Protein AF-X0XFW9-F1 (afdb_monomer_lite)

Secondary structure (DSSP, 8-state):
---S-EEEEEEE---EEETTEEE--EEEEEEE-HHHHHHHHHHHHHSSS-------EEEES-SSSTT-EEEE-

Sequence (73 aa):
MENGVKVQRSKVLESEEMGTYKRINVQVLFEGSITAFNEIVFALKSHQKYFFIPEIEIRVTNRRNPTTIRTTI

Organism: NCBI:txid412755

Radius of gyration: 14.08 Å; chains: 1; bounding box: 39×19×34 Å

InterPro domains:
  IPR034756 Type II secretion system (T2SS), protein M subtype b [PF10741] (3-65)

pLDDT: mean 83.73, std 9.9, range [38.62, 93.38]

Structure (mmCIF, N/CA/C/O backbone):
data_AF-X0XFW9-F1
#
_entry.id   AF-X0XFW9-F1
#
loop_
_atom_site.group_PDB
_atom_site.id
_atom_site.type_symbol
_atom_site.label_atom_id
_atom_site.label_alt_id
_atom_site.label_comp_id
_atom_site.label_asym_id
_atom_site.label_entity_id
_atom_site.label_seq_id
_atom_site.pdbx_PDB_ins_code
_atom_site.Cartn_x
_atom_site.Cartn_y
_atom_site.Cartn_z
_atom_site.occupancy
_atom_site.B_iso_or_equiv
_atom_site.auth_seq_id
_atom_site.auth_comp_id
_atom_site.auth_asym_id
_atom_site.auth_atom_id
_atom_site.pdbx_PDB_model_num
ATOM 1 N N . MET A 1 1 ? -6.316 -11.167 -14.159 1.00 38.62 1 MET A N 1
ATOM 2 C CA . MET A 1 1 ? -5.142 -10.395 -14.605 1.00 38.62 1 MET A CA 1
ATOM 3 C C . MET A 1 1 ? -4.301 -10.140 -13.370 1.00 38.62 1 MET A C 1
ATOM 5 O O . MET A 1 1 ? -4.835 -9.622 -12.400 1.00 38.62 1 MET A O 1
ATOM 9 N N . GLU A 1 2 ? -3.056 -10.611 -13.338 1.00 47.28 2 GLU A N 1
ATOM 10 C CA . GLU A 1 2 ? -2.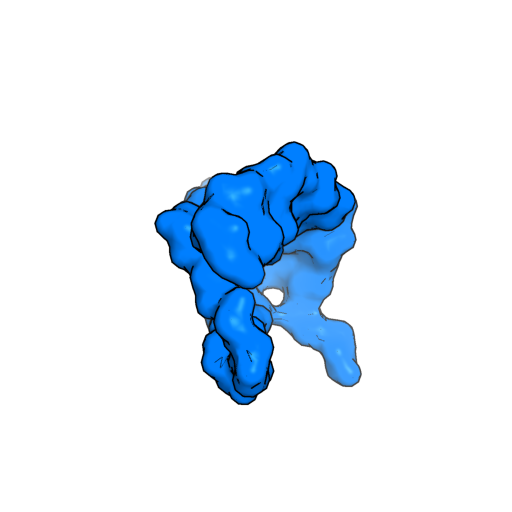100 -10.174 -12.316 1.00 47.28 2 GLU A CA 1
ATOM 11 C C . GLU A 1 2 ? -1.741 -8.725 -12.658 1.00 47.28 2 GLU A C 1
ATOM 13 O O . GLU A 1 2 ? -1.149 -8.482 -13.705 1.00 47.28 2 GLU A O 1
ATOM 18 N N . ASN A 1 3 ? -2.147 -7.753 -11.836 1.00 56.22 3 ASN A N 1
ATOM 19 C CA . ASN A 1 3 ? -2.026 -6.315 -12.131 1.00 56.22 3 ASN A CA 1
ATOM 20 C C . ASN A 1 3 ? -0.570 -5.796 -12.134 1.00 56.22 3 ASN A C 1
ATOM 22 O O . ASN A 1 3 ? -0.335 -4.643 -11.808 1.00 56.22 3 ASN A O 1
ATOM 26 N N . GLY A 1 4 ? 0.441 -6.627 -12.406 1.00 65.56 4 GLY A N 1
ATOM 27 C CA . GLY A 1 4 ? 1.854 -6.220 -12.421 1.00 65.56 4 GLY A CA 1
ATOM 28 C C . GLY A 1 4 ? 2.396 -5.700 -11.080 1.00 65.56 4 GLY A C 1
ATOM 29 O O . GLY A 1 4 ? 3.529 -5.224 -11.023 1.00 65.56 4 GLY A O 1
ATOM 30 N N . VAL A 1 5 ? 1.609 -5.790 -10.003 1.00 70.06 5 VAL A N 1
ATOM 31 C CA . VAL A 1 5 ? 1.992 -5.418 -8.641 1.00 70.06 5 VAL A CA 1
ATOM 32 C C . VAL A 1 5 ? 2.072 -6.667 -7.789 1.00 70.06 5 VAL A C 1
ATOM 34 O O . VAL A 1 5 ? 1.115 -7.435 -7.684 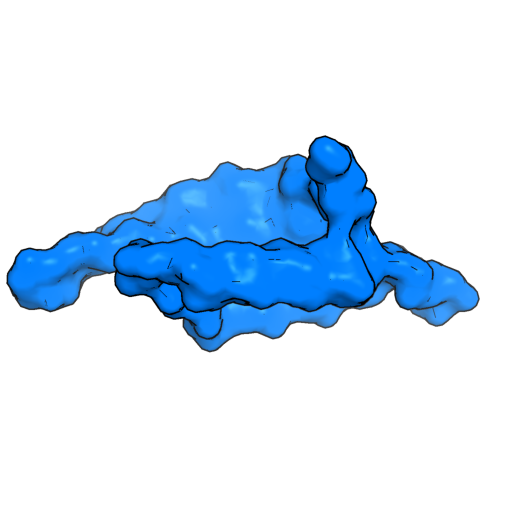1.00 70.06 5 VAL A O 1
ATOM 37 N N . LYS A 1 6 ? 3.205 -6.831 -7.115 1.00 81.62 6 LYS A N 1
ATOM 38 C CA . LYS A 1 6 ? 3.386 -7.860 -6.104 1.00 81.62 6 LYS A CA 1
ATOM 39 C C . LYS A 1 6 ? 3.101 -7.263 -4.731 1.00 81.62 6 LYS A C 1
ATOM 41 O O . LYS A 1 6 ? 3.790 -6.338 -4.297 1.00 81.62 6 LYS A O 1
ATOM 46 N N . VAL A 1 7 ? 2.103 -7.804 -4.031 1.00 81.88 7 VAL A N 1
ATOM 47 C CA . VAL A 1 7 ? 1.935 -7.539 -2.597 1.00 81.88 7 VAL A CA 1
ATOM 48 C C . VAL A 1 7 ? 3.082 -8.237 -1.879 1.00 81.88 7 VAL A C 1
ATOM 50 O O . VAL A 1 7 ? 3.167 -9.462 -1.865 1.00 81.88 7 VAL A O 1
ATOM 53 N N . GLN A 1 8 ? 3.998 -7.452 -1.328 1.00 83.25 8 GLN A N 1
ATOM 54 C CA . GLN A 1 8 ? 5.158 -7.968 -0.605 1.00 83.25 8 GLN A CA 1
ATOM 55 C C . GLN A 1 8 ? 4.784 -8.317 0.833 1.00 83.25 8 GLN A C 1
ATOM 57 O O . GLN A 1 8 ? 5.255 -9.309 1.385 1.00 83.25 8 GLN A O 1
ATOM 62 N N . ARG A 1 9 ? 3.946 -7.483 1.458 1.00 84.19 9 ARG A N 1
ATOM 63 C CA . ARG A 1 9 ? 3.542 -7.650 2.853 1.00 84.19 9 ARG A CA 1
ATOM 64 C C . ARG A 1 9 ? 2.220 -6.948 3.115 1.00 84.19 9 ARG A C 1
ATOM 66 O O . ARG A 1 9 ? 2.015 -5.837 2.650 1.00 84.19 9 ARG A O 1
ATOM 73 N N . SER A 1 10 ? 1.377 -7.555 3.937 1.00 88.56 10 SER A N 1
ATOM 74 C CA . SER A 1 10 ? 0.217 -6.904 4.546 1.00 88.56 10 SER A CA 1
ATOM 75 C C . SER A 1 10 ? 0.275 -7.101 6.054 1.00 88.56 10 SER A C 1
ATOM 77 O O . SER A 1 10 ? 0.540 -8.211 6.523 1.00 88.56 10 SER A O 1
ATOM 79 N N . LYS A 1 11 ? 0.034 -6.041 6.821 1.00 89.44 11 LYS A N 1
ATOM 80 C CA . LYS A 1 11 ? -0.037 -6.086 8.280 1.00 89.44 11 LYS A CA 1
ATOM 81 C C . LYS A 1 11 ? -1.292 -5.357 8.737 1.00 89.44 11 LYS A C 1
ATOM 83 O O . LYS A 1 11 ? -1.475 -4.187 8.426 1.00 89.44 11 LYS A O 1
ATOM 88 N N . VAL A 1 12 ? -2.128 -6.039 9.511 1.00 89.00 12 VAL A N 1
ATOM 89 C CA . VAL A 1 12 ? -3.183 -5.374 10.280 1.00 89.00 12 VAL A CA 1
ATOM 90 C C . VAL A 1 12 ? -2.520 -4.759 11.510 1.00 89.00 12 VAL A C 1
ATOM 92 O O . VAL A 1 12 ? -1.795 -5.442 12.238 1.00 89.00 12 VAL A O 1
ATOM 95 N N . LEU A 1 13 ? -2.676 -3.451 11.669 1.00 88.50 13 LEU A N 1
ATOM 96 C CA . LEU A 1 13 ? -2.187 -2.695 12.814 1.00 88.50 13 LEU A CA 1
ATOM 97 C C . LEU A 1 13 ? -3.239 -2.704 13.925 1.00 88.50 13 LEU A C 1
ATOM 99 O O . LEU A 1 13 ? -4.336 -3.242 13.767 1.00 88.50 13 LEU A O 1
ATOM 103 N N . GLU A 1 14 ? -2.887 -2.121 15.066 1.00 89.19 14 GLU A N 1
ATOM 104 C CA . GLU A 1 14 ? -3.835 -1.972 16.159 1.00 89.19 14 GLU A CA 1
ATOM 105 C C . GLU A 1 14 ? -5.046 -1.148 15.708 1.00 89.19 14 GLU A C 1
ATOM 107 O O . GLU A 1 14 ? -4.934 -0.155 14.981 1.00 89.19 14 GLU A O 1
ATOM 112 N N . SER A 1 15 ? -6.221 -1.631 16.092 1.00 90.44 15 SER A N 1
ATOM 113 C CA . SER A 1 15 ? -7.491 -0.997 15.781 1.00 90.44 15 SER A CA 1
ATOM 114 C C . SER A 1 15 ? -7.787 0.133 16.759 1.00 90.44 15 SER A C 1
ATOM 116 O O . SER A 1 15 ? -7.580 -0.038 17.957 1.00 90.44 15 SER A O 1
ATOM 118 N N . GLU A 1 16 ? -8.378 1.216 16.271 1.00 91.75 16 GLU A N 1
ATOM 119 C CA . GLU A 1 16 ? -8.771 2.364 17.091 1.00 91.75 16 GLU A CA 1
ATOM 120 C C . GLU A 1 16 ? -10.291 2.401 17.263 1.00 91.75 16 GLU A C 1
ATOM 122 O O . GLU A 1 16 ? -11.041 2.266 16.293 1.00 91.75 16 GLU A O 1
ATOM 127 N N . GLU A 1 17 ? -10.761 2.610 18.491 1.00 93.38 17 GLU A N 1
ATOM 128 C CA . GLU A 1 17 ? -12.175 2.882 18.755 1.00 93.38 17 GLU A CA 1
ATOM 129 C C . GLU A 1 17 ? -12.477 4.351 18.418 1.00 93.38 17 GLU A C 1
ATOM 131 O O . GLU A 1 17 ? -11.838 5.270 18.927 1.00 93.38 17 GLU A O 1
ATOM 136 N N . MET A 1 18 ? -13.456 4.579 17.548 1.00 89.25 18 MET A N 1
ATOM 137 C CA . MET A 1 18 ? -13.830 5.890 17.010 1.00 89.25 18 MET A CA 1
ATOM 138 C C . MET A 1 18 ? -15.285 6.221 17.357 1.00 89.25 18 MET A C 1
ATOM 140 O O . MET A 1 18 ? -16.115 6.517 16.496 1.00 89.25 18 MET A O 1
ATOM 144 N N . GLY A 1 19 ? -15.617 6.139 18.645 1.00 90.31 19 GLY A N 1
ATOM 145 C CA . GLY A 1 19 ? -16.976 6.351 19.136 1.00 90.31 19 GLY A CA 1
ATOM 146 C C . GLY A 1 19 ? -17.908 5.212 18.725 1.00 90.31 19 GLY A C 1
ATOM 147 O O . GLY A 1 19 ? -17.948 4.183 19.388 1.00 90.31 19 GLY A O 1
ATOM 148 N N . THR A 1 20 ? -18.676 5.393 17.648 1.00 92.31 20 THR A N 1
ATOM 149 C CA . THR A 1 20 ? -19.678 4.413 17.184 1.00 92.31 20 THR A CA 1
ATOM 150 C C . THR A 1 20 ? -19.129 3.370 16.214 1.00 92.31 20 THR A C 1
ATOM 152 O O . THR A 1 20 ? -19.840 2.429 15.864 1.00 92.31 20 THR A O 1
ATOM 155 N N . TYR A 1 21 ? -17.885 3.525 15.758 1.00 87.69 21 TYR A N 1
ATOM 156 C CA . TYR A 1 21 ? -17.240 2.596 14.838 1.00 87.69 21 TYR A CA 1
ATOM 157 C C . TYR A 1 21 ? -15.820 2.268 15.281 1.00 87.69 21 TYR A C 1
ATOM 159 O O . TYR A 1 21 ? -15.188 3.011 16.026 1.00 87.69 21 TYR A O 1
ATOM 167 N N . LYS A 1 22 ? -15.309 1.151 14.767 1.00 89.00 22 LYS A N 1
ATOM 168 C CA . LYS A 1 22 ? -13.942 0.693 14.982 1.00 89.00 22 LYS A CA 1
ATOM 169 C C . LYS A 1 22 ? -13.144 0.864 13.700 1.00 89.00 22 LYS A C 1
ATOM 171 O O . LYS A 1 22 ? -13.530 0.353 12.648 1.00 89.00 22 LYS A O 1
ATOM 176 N N . ARG A 1 23 ? -12.031 1.583 13.778 1.00 88.00 23 ARG A N 1
ATOM 177 C CA . ARG A 1 23 ? -11.106 1.761 12.662 1.00 88.00 23 ARG A CA 1
ATOM 178 C C . ARG A 1 23 ? -10.118 0.604 12.645 1.00 88.00 23 ARG A C 1
ATOM 180 O O . ARG A 1 23 ? -9.387 0.387 13.607 1.00 88.00 23 ARG A O 1
ATOM 187 N N . ILE A 1 24 ? -10.093 -0.131 11.537 1.00 89.94 24 ILE A N 1
ATOM 188 C CA . ILE A 1 24 ? -9.102 -1.180 11.299 1.00 89.94 24 ILE A CA 1
ATOM 189 C C . ILE A 1 24 ? -7.995 -0.590 10.439 1.00 89.94 24 ILE A C 1
ATOM 191 O O . ILE A 1 24 ? -8.179 -0.353 9.247 1.00 89.94 24 ILE A O 1
ATOM 195 N N . ASN A 1 25 ? -6.851 -0.347 11.063 1.00 88.56 25 ASN A N 1
ATOM 196 C CA . ASN A 1 25 ? -5.676 0.163 10.381 1.00 88.56 25 ASN A CA 1
ATOM 197 C C . ASN A 1 25 ? -4.974 -0.997 9.659 1.00 88.56 25 ASN A C 1
ATOM 199 O O . ASN A 1 25 ? -4.646 -2.016 10.269 1.00 88.56 25 ASN A O 1
ATOM 203 N N . VAL A 1 26 ? -4.744 -0.863 8.355 1.00 89.00 26 VAL A N 1
ATOM 204 C CA . VAL A 1 26 ? -4.060 -1.877 7.544 1.00 89.00 26 VAL A CA 1
ATOM 205 C C . VAL A 1 26 ? -2.903 -1.207 6.830 1.00 89.00 26 VAL A C 1
ATOM 207 O O . VAL A 1 26 ? -3.112 -0.213 6.151 1.00 89.00 26 VAL A O 1
ATOM 210 N N . GLN A 1 27 ? -1.711 -1.778 6.972 1.00 89.94 27 GLN A N 1
ATOM 211 C CA . GLN A 1 27 ? -0.526 -1.373 6.233 1.00 89.94 27 GLN A CA 1
ATOM 212 C C . GLN A 1 27 ? -0.220 -2.403 5.149 1.00 89.94 27 GLN A C 1
ATOM 214 O O . GLN A 1 27 ? -0.131 -3.605 5.433 1.00 89.94 27 GLN A O 1
ATOM 219 N N . VAL A 1 28 ? -0.020 -1.953 3.916 1.00 89.69 28 VAL A N 1
ATOM 220 C CA . VAL A 1 28 ? 0.296 -2.822 2.781 1.00 89.69 28 VAL A CA 1
ATOM 221 C C . VAL A 1 28 ? 1.520 -2.307 2.037 1.00 89.69 28 VAL A C 1
ATOM 223 O O . VAL A 1 28 ? 1.619 -1.138 1.679 1.00 89.69 28 VAL A O 1
ATOM 226 N N . LEU A 1 29 ? 2.456 -3.220 1.791 1.00 90.38 29 LEU A N 1
ATOM 227 C CA . LEU A 1 29 ? 3.651 -2.994 1.001 1.00 90.38 29 LEU A CA 1
ATOM 228 C C . LEU A 1 29 ? 3.470 -3.595 -0.390 1.00 90.38 29 LEU A C 1
ATOM 230 O O . LEU A 1 29 ? 3.329 -4.813 -0.542 1.00 90.38 29 LEU A O 1
ATOM 234 N N . PHE A 1 30 ? 3.558 -2.741 -1.396 1.00 90.25 30 PHE A N 1
ATOM 235 C CA . PHE A 1 30 ? 3.501 -3.096 -2.805 1.00 90.25 30 PHE A CA 1
ATOM 236 C C . PHE A 1 30 ? 4.861 -2.896 -3.465 1.00 90.25 30 PHE A C 1
ATOM 238 O O . PHE A 1 30 ? 5.611 -1.983 -3.114 1.00 90.25 30 PHE A O 1
ATOM 245 N N . GLU A 1 31 ? 5.164 -3.722 -4.458 1.00 90.94 31 GLU A N 1
ATOM 246 C CA . GLU A 1 31 ? 6.287 -3.513 -5.366 1.00 90.94 31 GLU A CA 1
ATOM 247 C C . GLU A 1 31 ? 5.813 -3.721 -6.807 1.00 90.94 31 GLU A C 1
ATOM 249 O O . GLU A 1 31 ? 5.175 -4.730 -7.114 1.00 90.94 31 GLU A O 1
ATOM 254 N N . GLY A 1 32 ? 6.075 -2.748 -7.675 1.00 89.38 32 GLY A N 1
ATOM 255 C CA . GLY A 1 32 ? 5.584 -2.744 -9.054 1.00 89.38 32 GLY A CA 1
ATOM 256 C C . GLY A 1 32 ? 5.877 -1.426 -9.765 1.00 89.38 32 GLY A C 1
ATOM 257 O O . GLY A 1 32 ? 6.678 -0.624 -9.289 1.00 89.38 32 GLY A O 1
ATOM 258 N N . SER A 1 33 ? 5.244 -1.183 -10.912 1.00 90.12 33 SER A N 1
ATOM 259 C CA . SER A 1 33 ? 5.358 0.100 -11.617 1.00 90.12 33 SER A CA 1
ATOM 260 C C . SER A 1 33 ? 4.414 1.158 -11.031 1.00 90.12 33 SER A C 1
ATOM 262 O O . SER A 1 33 ? 3.422 0.839 -10.373 1.00 90.12 33 SER A O 1
ATOM 264 N N . ILE A 1 34 ? 4.689 2.438 -11.307 1.00 87.06 34 ILE A N 1
ATOM 265 C CA . ILE A 1 34 ? 3.803 3.542 -10.899 1.00 87.06 34 ILE A CA 1
ATOM 266 C C . ILE A 1 34 ? 2.410 3.439 -11.537 1.00 87.06 34 ILE A C 1
ATOM 268 O O . ILE A 1 34 ? 1.408 3.705 -10.877 1.00 87.06 34 ILE A O 1
ATOM 272 N N . THR A 1 35 ? 2.333 2.997 -12.795 1.00 88.81 35 THR A N 1
ATOM 273 C CA . THR A 1 35 ? 1.065 2.795 -13.510 1.00 88.81 35 THR A CA 1
ATOM 274 C C . THR A 1 35 ? 0.216 1.738 -12.813 1.00 88.81 35 THR A C 1
ATOM 276 O O . THR A 1 35 ? -0.948 1.978 -12.511 1.00 88.81 35 THR A O 1
ATOM 279 N N . ALA A 1 36 ? 0.834 0.611 -12.468 1.00 86.62 36 ALA A N 1
ATOM 280 C CA . ALA A 1 36 ? 0.174 -0.491 -11.789 1.00 86.62 36 ALA A CA 1
ATOM 281 C C . ALA A 1 36 ? -0.296 -0.101 -10.371 1.00 86.62 36 ALA A C 1
ATOM 283 O O . ALA A 1 36 ? -1.375 -0.490 -9.927 1.00 86.62 36 ALA A O 1
ATOM 284 N N . PHE A 1 37 ? 0.469 0.742 -9.667 1.00 86.38 37 PHE A N 1
ATOM 285 C CA . PHE A 1 37 ? 0.032 1.315 -8.392 1.00 86.38 37 PHE A CA 1
ATOM 286 C C . PHE A 1 37 ? -1.190 2.239 -8.546 1.00 86.38 37 PHE A C 1
ATOM 288 O O . PHE A 1 37 ? -2.133 2.139 -7.761 1.00 86.38 37 PHE A O 1
ATOM 295 N N . ASN A 1 38 ? -1.219 3.100 -9.570 1.00 87.44 38 ASN A N 1
ATOM 296 C CA . ASN A 1 38 ? -2.365 3.979 -9.832 1.00 87.44 38 ASN A CA 1
ATOM 297 C C . ASN A 1 38 ? -3.655 3.188 -10.090 1.00 87.44 38 ASN A C 1
ATOM 299 O O . ASN A 1 38 ? -4.716 3.572 -9.597 1.00 87.44 38 ASN A O 1
ATOM 303 N N . GLU A 1 39 ? -3.565 2.069 -10.810 1.00 88.38 39 GLU A N 1
ATOM 304 C CA . GLU A 1 39 ? -4.700 1.169 -11.039 1.00 88.38 39 GLU A CA 1
ATOM 305 C C . GLU A 1 39 ? -5.249 0.594 -9.726 1.00 88.38 39 GLU A C 1
ATOM 307 O O . GLU A 1 39 ? -6.464 0.557 -9.530 1.00 88.38 39 GLU A O 1
ATOM 312 N N . ILE A 1 40 ? -4.374 0.215 -8.786 1.00 85.25 40 ILE A N 1
ATOM 313 C CA . ILE A 1 40 ? -4.787 -0.257 -7.455 1.00 85.25 40 ILE A CA 1
ATOM 314 C C . ILE A 1 40 ? -5.484 0.850 -6.671 1.00 85.25 40 ILE A C 1
ATOM 316 O O . ILE A 1 40 ? -6.557 0.618 -6.119 1.00 85.25 40 ILE A O 1
ATOM 320 N N . VAL A 1 41 ? -4.911 2.055 -6.620 1.00 84.25 41 VAL A N 1
ATOM 321 C CA . VAL A 1 41 ? -5.523 3.181 -5.894 1.00 84.25 41 VAL A CA 1
ATOM 322 C C . VAL A 1 41 ? -6.892 3.519 -6.481 1.00 84.25 41 VAL A C 1
ATOM 324 O O . VAL A 1 41 ? -7.839 3.765 -5.733 1.00 84.25 41 VAL A O 1
ATOM 327 N N . PHE A 1 42 ? -7.022 3.491 -7.808 1.00 85.06 42 PHE A N 1
ATOM 328 C CA . PHE A 1 42 ? -8.299 3.697 -8.481 1.00 85.06 42 PHE A CA 1
ATOM 329 C C . PHE A 1 42 ? -9.314 2.603 -8.124 1.00 85.06 42 PHE A C 1
ATOM 331 O O . PHE A 1 42 ? -10.446 2.916 -7.755 1.00 85.06 42 PHE A O 1
ATOM 338 N N . ALA A 1 43 ? -8.899 1.333 -8.154 1.00 83.94 43 ALA A N 1
ATOM 339 C CA . ALA A 1 43 ? -9.747 0.208 -7.772 1.00 83.94 43 ALA A CA 1
ATOM 340 C C . ALA A 1 43 ? -10.178 0.278 -6.298 1.00 83.94 43 ALA A C 1
ATOM 342 O O . ALA A 1 43 ? -11.332 0.009 -5.984 1.00 83.94 43 ALA A O 1
ATOM 343 N N . LEU A 1 44 ? -9.294 0.679 -5.381 1.00 81.44 44 LEU A N 1
ATOM 344 C CA . LEU A 1 44 ? -9.633 0.838 -3.964 1.00 81.44 44 LEU A CA 1
ATOM 345 C C . LEU A 1 44 ? -10.641 1.972 -3.741 1.00 81.44 44 LEU A C 1
ATOM 347 O O . LEU A 1 44 ? -11.566 1.812 -2.950 1.00 81.44 44 LEU A O 1
ATOM 351 N N . LYS A 1 45 ? -10.504 3.087 -4.468 1.00 79.25 45 LYS A N 1
ATOM 352 C CA . LYS A 1 45 ? -11.454 4.209 -4.407 1.00 79.25 45 LYS A CA 1
ATOM 353 C C . LYS A 1 45 ? -12.829 3.873 -4.983 1.00 79.25 45 LYS A C 1
ATOM 355 O O . LYS A 1 45 ? -13.814 4.458 -4.546 1.00 79.25 45 LYS A O 1
ATOM 360 N N . SER A 1 46 ? -12.909 2.971 -5.962 1.00 80.38 46 SER A N 1
ATOM 361 C CA . SER A 1 46 ? -14.184 2.585 -6.578 1.00 80.38 46 SER A CA 1
ATOM 362 C C . SER A 1 46 ? -14.982 1.563 -5.759 1.00 80.38 46 SER A C 1
ATOM 364 O O . SER A 1 46 ? -16.164 1.353 -6.032 1.00 80.38 46 SER A O 1
ATOM 366 N N . HIS A 1 47 ? -14.382 0.945 -4.736 1.00 74.56 47 HIS A N 1
ATOM 367 C CA . HIS A 1 47 ? -15.103 0.050 -3.835 1.00 74.56 47 HIS A CA 1
ATOM 368 C C . HIS A 1 47 ? -15.976 0.844 -2.851 1.00 74.56 47 HIS A C 1
ATOM 370 O O . HIS A 1 47 ? -15.505 1.749 -2.174 1.00 74.56 47 HIS A O 1
ATOM 376 N N . GLN A 1 48 ? -17.244 0.443 -2.700 1.00 59.59 48 GLN A N 1
ATOM 377 C CA . GLN A 1 48 ? -18.256 1.087 -1.837 1.00 59.59 48 GLN A CA 1
ATOM 378 C C . GLN A 1 48 ? -18.012 0.946 -0.315 1.00 59.59 48 GLN A C 1
ATOM 380 O O . GLN A 1 48 ? -18.935 1.098 0.483 1.00 59.59 48 GLN A O 1
ATOM 385 N N . LYS A 1 49 ? -16.792 0.618 0.122 1.00 71.75 49 LYS A N 1
ATOM 386 C CA . LYS A 1 49 ? -16.445 0.546 1.548 1.00 71.75 49 LYS A CA 1
ATOM 387 C C . LYS A 1 49 ? -15.902 1.899 2.006 1.00 71.75 49 LYS A C 1
ATOM 389 O O . LYS A 1 49 ? -15.213 2.569 1.244 1.00 71.75 49 LYS A O 1
ATOM 394 N N . TYR A 1 50 ? -16.156 2.276 3.261 1.00 70.88 50 TYR A N 1
ATOM 395 C CA . TYR A 1 50 ? -15.492 3.422 3.890 1.00 70.88 50 TYR A CA 1
ATOM 396 C C . TYR A 1 50 ? -13.999 3.112 4.048 1.00 70.88 50 TYR A C 1
ATOM 398 O O . TYR A 1 50 ? -13.573 2.509 5.031 1.00 70.88 50 TYR A O 1
ATOM 406 N N . PHE A 1 51 ? -13.223 3.466 3.029 1.00 78.44 51 PHE A N 1
ATOM 407 C CA . PHE A 1 51 ? -11.790 3.241 2.947 1.00 78.44 51 PHE A CA 1
ATOM 408 C C . PHE A 1 51 ? -11.083 4.585 2.812 1.00 78.44 51 PHE A C 1
ATOM 410 O O . PHE A 1 51 ? -11.471 5.432 2.007 1.00 78.44 51 PHE A O 1
ATOM 417 N N . PHE A 1 52 ? -10.042 4.778 3.611 1.00 80.25 52 PHE A N 1
ATOM 418 C CA . PHE A 1 52 ? -9.248 5.994 3.623 1.00 80.25 52 PHE A CA 1
ATOM 419 C C . PHE A 1 52 ? -7.775 5.610 3.554 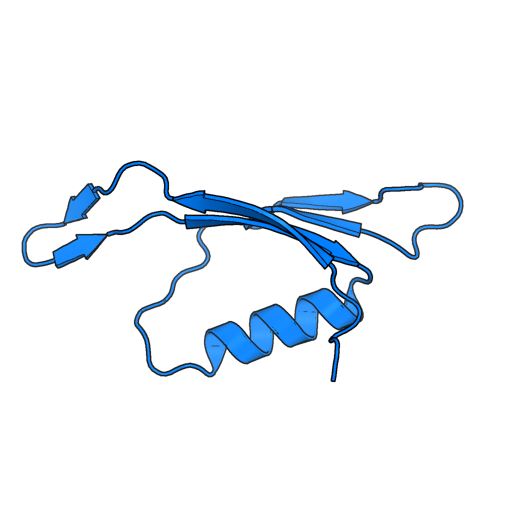1.00 80.25 52 PHE A C 1
ATOM 421 O O . PHE A 1 52 ? -7.337 4.741 4.304 1.00 80.25 52 PHE A O 1
ATOM 428 N N . ILE A 1 53 ? -7.032 6.250 2.653 1.00 81.12 53 ILE A N 1
ATOM 429 C CA . ILE A 1 53 ? -5.578 6.112 2.569 1.00 81.12 53 ILE A CA 1
ATOM 430 C C . ILE A 1 53 ? -4.991 7.354 3.244 1.00 81.12 53 ILE A C 1
ATOM 432 O O . ILE A 1 53 ? -5.030 8.423 2.629 1.00 81.12 53 ILE A O 1
ATOM 436 N N . PRO A 1 54 ? -4.524 7.259 4.501 1.00 77.31 54 PRO A N 1
ATOM 437 C CA . PRO A 1 54 ? -4.068 8.428 5.247 1.00 77.31 54 PRO A CA 1
ATOM 438 C C . PRO A 1 54 ? -2.744 8.971 4.715 1.00 77.31 54 PRO A C 1
ATOM 440 O O . PRO A 1 54 ? -2.564 10.183 4.633 1.00 77.31 54 PRO A O 1
ATOM 443 N N . GLU A 1 55 ? -1.839 8.078 4.326 1.00 85.62 55 GLU A N 1
ATOM 444 C CA . GLU A 1 55 ? -0.504 8.412 3.856 1.00 85.62 55 GLU A CA 1
ATOM 445 C C . GLU A 1 55 ? -0.068 7.399 2.795 1.00 85.62 55 GLU A C 1
ATOM 447 O O . GLU A 1 55 ? -0.460 6.234 2.829 1.00 85.62 55 GLU A O 1
ATOM 452 N N . ILE A 1 56 ? 0.722 7.860 1.826 1.00 88.56 56 ILE A N 1
ATOM 453 C CA . ILE A 1 56 ? 1.332 7.010 0.805 1.00 88.56 56 ILE A CA 1
ATOM 454 C C . ILE A 1 56 ? 2.814 7.347 0.768 1.00 88.56 56 ILE A C 1
ATOM 456 O O . ILE A 1 56 ? 3.190 8.465 0.415 1.00 88.56 56 ILE A O 1
ATOM 460 N N . GLU A 1 57 ? 3.658 6.365 1.063 1.00 91.00 57 GLU A N 1
ATOM 461 C CA . GLU A 1 57 ? 5.100 6.497 0.907 1.00 91.00 57 GLU A CA 1
ATOM 462 C C . GLU A 1 57 ? 5.566 5.759 -0.352 1.00 91.00 57 GLU A C 1
ATOM 464 O O . GLU A 1 57 ? 5.389 4.546 -0.464 1.00 91.00 57 GLU A O 1
ATOM 469 N N . ILE A 1 58 ? 6.205 6.471 -1.287 1.00 90.44 58 ILE A N 1
ATOM 470 C CA . ILE A 1 58 ? 6.734 5.898 -2.534 1.00 90.44 58 ILE A CA 1
ATOM 471 C C . ILE A 1 58 ? 8.256 6.020 -2.562 1.00 90.44 58 ILE A C 1
ATOM 473 O O . ILE A 1 58 ? 8.814 7.110 -2.437 1.00 90.44 58 ILE A O 1
ATOM 477 N N . ARG A 1 59 ? 8.942 4.898 -2.795 1.00 90.94 59 ARG A N 1
ATOM 478 C CA . ARG A 1 59 ? 10.400 4.843 -2.951 1.00 90.94 59 ARG A CA 1
ATOM 479 C C . ARG A 1 59 ? 10.776 4.134 -4.246 1.00 90.94 59 ARG A C 1
ATOM 481 O O . ARG A 1 59 ? 10.305 3.036 -4.523 1.00 90.94 59 ARG A O 1
ATOM 488 N N . VAL A 1 60 ? 11.677 4.726 -5.026 1.00 89.06 60 VAL A N 1
ATOM 489 C CA . VAL A 1 60 ? 12.238 4.078 -6.223 1.00 89.06 60 VAL A CA 1
ATOM 490 C C . VAL A 1 60 ? 13.208 2.977 -5.789 1.00 89.06 60 VAL A C 1
ATOM 492 O O . VAL A 1 60 ? 14.116 3.240 -4.998 1.00 89.06 60 VAL A O 1
ATOM 495 N N . THR A 1 61 ? 13.048 1.755 -6.304 1.00 85.94 61 THR A N 1
ATOM 496 C CA . THR A 1 61 ? 13.911 0.620 -5.920 1.00 85.94 61 THR A CA 1
ATOM 497 C C . THR A 1 61 ? 15.280 0.664 -6.604 1.00 85.94 61 THR A C 1
ATOM 499 O O . THR A 1 61 ? 16.263 0.183 -6.044 1.00 85.94 61 THR A O 1
ATOM 502 N N . ASN A 1 62 ? 15.377 1.295 -7.780 1.00 84.75 62 ASN A N 1
ATOM 503 C CA . ASN A 1 62 ? 16.625 1.505 -8.512 1.00 84.75 62 ASN A CA 1
ATOM 504 C C . ASN A 1 62 ? 16.679 2.903 -9.156 1.00 84.75 62 ASN A C 1
ATOM 506 O O . ASN A 1 62 ? 15.946 3.194 -10.096 1.00 84.75 62 ASN A O 1
ATOM 510 N N . ARG A 1 63 ? 17.595 3.766 -8.698 1.00 81.31 63 ARG A N 1
ATOM 511 C CA . ARG A 1 63 ? 17.735 5.145 -9.213 1.00 81.31 63 ARG A CA 1
ATOM 512 C C . ARG A 1 63 ? 18.259 5.234 -10.649 1.00 81.31 63 ARG A C 1
ATOM 514 O O . ARG A 1 63 ? 18.014 6.234 -11.309 1.00 81.31 63 ARG A O 1
ATOM 521 N N . ARG A 1 64 ? 19.000 4.227 -11.122 1.00 84.69 64 ARG A N 1
ATOM 522 C CA . ARG A 1 64 ? 19.569 4.215 -12.483 1.00 84.69 64 ARG A CA 1
ATOM 523 C C . ARG A 1 64 ? 18.545 3.784 -13.531 1.00 84.69 64 ARG A C 1
ATOM 525 O O . ARG A 1 64 ? 18.660 4.176 -14.683 1.00 84.69 64 ARG A O 1
ATOM 532 N N . ASN A 1 65 ? 17.562 2.983 -13.126 1.00 78.81 65 ASN A N 1
ATOM 533 C CA . ASN A 1 65 ? 16.457 2.536 -13.966 1.00 78.81 65 ASN A CA 1
ATOM 534 C C . ASN A 1 65 ? 15.158 2.561 -13.135 1.00 78.81 65 ASN A C 1
ATOM 536 O O . ASN A 1 65 ? 14.805 1.545 -12.530 1.00 78.81 65 ASN A O 1
ATOM 540 N N . PRO A 1 66 ? 14.473 3.717 -13.054 1.00 82.75 66 PRO A N 1
ATOM 541 C CA . PRO A 1 66 ? 13.372 3.955 -12.120 1.00 82.75 66 PRO A CA 1
ATOM 542 C C . PRO A 1 66 ? 12.034 3.369 -12.607 1.00 82.75 66 PRO A C 1
ATOM 544 O O . PRO A 1 66 ? 10.994 4.013 -12.529 1.00 82.75 66 PRO A O 1
ATOM 547 N N . THR A 1 67 ? 12.045 2.147 -13.135 1.00 84.94 67 THR A N 1
ATOM 548 C CA . THR A 1 67 ? 10.843 1.466 -13.654 1.00 84.94 67 THR A CA 1
ATOM 549 C C . THR A 1 67 ? 10.012 0.802 -12.561 1.00 84.94 67 THR A C 1
ATOM 551 O O . THR A 1 67 ? 8.820 0.567 -12.750 1.00 84.94 67 THR A O 1
ATOM 554 N N . THR A 1 68 ? 10.629 0.514 -11.412 1.00 87.00 68 THR A N 1
ATOM 555 C CA . THR A 1 68 ? 9.986 -0.142 -10.270 1.00 87.00 68 THR A CA 1
ATOM 556 C C . THR A 1 68 ? 10.014 0.764 -9.044 1.00 87.00 68 THR A C 1
ATOM 558 O O . THR A 1 68 ? 11.035 1.369 -8.699 1.00 87.00 68 THR A O 1
ATOM 561 N N . ILE A 1 69 ? 8.874 0.830 -8.368 1.00 89.31 69 ILE A N 1
ATOM 562 C CA . ILE A 1 69 ? 8.677 1.522 -7.105 1.00 89.31 69 ILE A CA 1
ATOM 563 C C . ILE A 1 69 ? 8.247 0.528 -6.033 1.00 89.31 69 ILE A C 1
ATOM 565 O O . ILE A 1 69 ? 7.645 -0.513 -6.302 1.00 89.31 69 ILE A O 1
ATOM 569 N N . ARG A 1 70 ? 8.557 0.885 -4.797 1.00 90.31 70 ARG A N 1
ATOM 570 C CA . ARG A 1 70 ? 8.009 0.285 -3.596 1.00 90.31 70 ARG A CA 1
ATOM 571 C C . ARG A 1 70 ? 7.077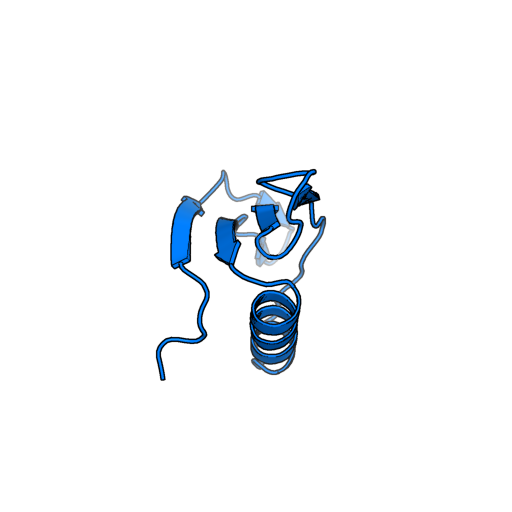 1.298 -2.960 1.00 90.31 70 ARG A C 1
ATOM 573 O O . ARG A 1 70 ? 7.502 2.426 -2.708 1.00 90.31 70 ARG A O 1
ATOM 580 N N . THR A 1 71 ? 5.851 0.877 -2.689 1.00 89.06 71 THR A N 1
ATOM 581 C CA . THR A 1 71 ? 4.828 1.745 -2.112 1.00 89.06 71 THR A CA 1
ATOM 582 C C . THR A 1 71 ? 4.309 1.161 -0.814 1.00 89.06 71 THR A C 1
ATOM 5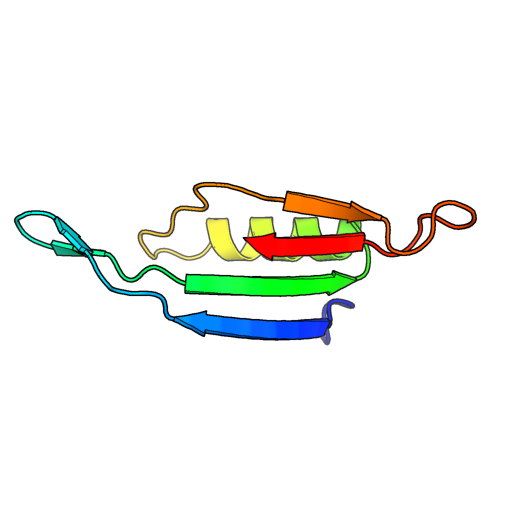84 O O . THR A 1 71 ? 3.936 -0.012 -0.778 1.00 89.06 71 THR A O 1
ATOM 587 N N . THR A 1 72 ? 4.271 1.977 0.231 1.00 88.94 72 THR A N 1
ATOM 588 C CA . THR A 1 72 ? 3.621 1.652 1.500 1.00 88.94 72 THR A CA 1
ATOM 589 C C . THR A 1 72 ? 2.371 2.508 1.620 1.00 88.94 72 THR A C 1
ATOM 591 O O . THR A 1 72 ? 2.462 3.729 1.482 1.00 88.94 72 THR A O 1
ATOM 594 N N . ILE A 1 73 ? 1.230 1.868 1.864 1.00 86.69 73 ILE A N 1
ATOM 595 C CA . ILE A 1 73 ? -0.027 2.527 2.252 1.00 86.69 73 ILE A CA 1
ATOM 596 C C . ILE A 1 73 ? -0.524 1.967 3.577 1.00 86.69 73 ILE A C 1
ATOM 598 O O . ILE A 1 73 ? -0.116 0.823 3.901 1.00 86.69 73 ILE A O 1
#

Foldseek 3Di:
DPLQKDFPDKDFDDWDDDPPDIRTDIKTKIKG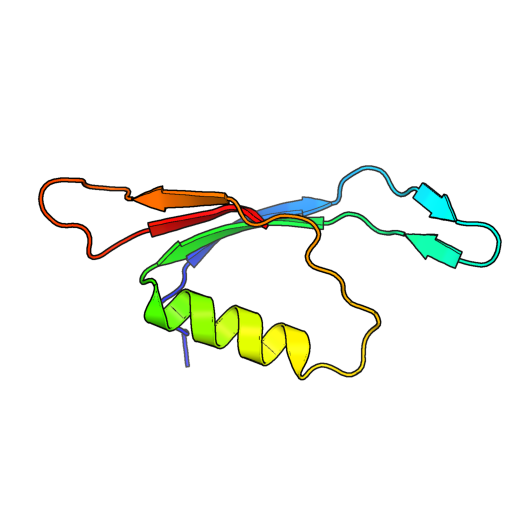FPVSVVVVVVVVVPDPDPDDDPDKDWDQPDPVDRRMIIIMD